Protein AF-H1YF62-F1 (afdb_monomer)

Secondary structure (DSSP, 8-state):
----------SS-HHHHHHHHHHTT----HHHHHHHHHHHHHHHHHHHHHHHHHHHHHHT---------

Solvent-accessible surface area (backbone atoms only — not comparable to full-atom values): 4352 Å² total; per-residue (Å²): 134,86,79,78,78,69,78,76,84,69,90,71,50,41,70,54,50,36,56,56,35,42,78,72,75,44,82,64,53,66,68,55,30,43,56,50,49,55,50,52,54,53,51,49,56,51,51,53,51,50,54,54,49,53,55,51,55,58,69,68,60,72,70,90,80,81,80,82,128

Organism: NCBI:txid714943

Mean predicted aligned error: 10.69 Å

Structure (mmCIF, N/CA/C/O backbone):
data_AF-H1YF62-F1
#
_entry.id   AF-H1YF62-F1
#
loop_
_atom_site.group_PDB
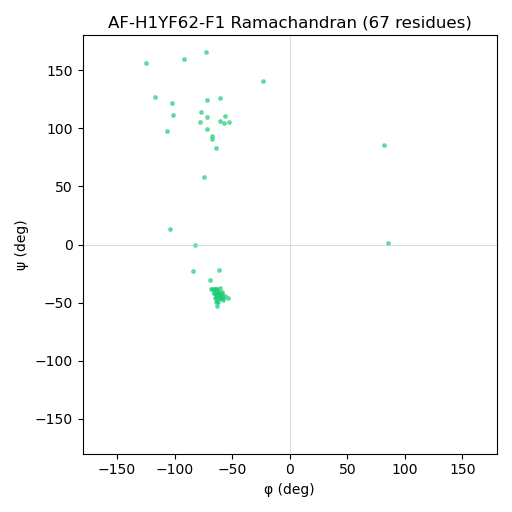_atom_site.id
_atom_site.type_symbol
_atom_site.label_atom_id
_atom_site.label_alt_id
_atom_site.label_comp_id
_atom_site.label_asym_id
_atom_site.label_entity_id
_atom_site.label_seq_id
_atom_site.pdbx_PDB_ins_code
_atom_site.Cartn_x
_atom_site.Cartn_y
_atom_site.Cartn_z
_atom_site.occupancy
_atom_site.B_iso_or_equiv
_atom_site.auth_seq_id
_atom_site.auth_comp_id
_atom_site.auth_asym_id
_atom_site.auth_atom_id
_atom_site.pdbx_PDB_model_num
ATOM 1 N N . MET A 1 1 ? 21.998 19.591 -5.355 1.00 40.84 1 MET A N 1
ATOM 2 C CA . MET A 1 1 ? 21.579 18.184 -5.513 1.00 40.84 1 MET A CA 1
ATOM 3 C C . MET A 1 1 ? 20.058 18.199 -5.542 1.00 40.84 1 MET A C 1
ATOM 5 O O . MET A 1 1 ? 19.430 18.158 -4.496 1.00 40.84 1 MET A O 1
ATOM 9 N N . GLU A 1 2 ? 19.477 18.432 -6.719 1.00 40.06 2 GLU A N 1
ATOM 10 C CA . GLU A 1 2 ? 18.021 18.452 -6.897 1.00 40.06 2 GLU A CA 1
ATOM 11 C C . GLU A 1 2 ? 17.522 17.011 -6.947 1.00 40.06 2 GLU A C 1
ATOM 13 O O . GLU A 1 2 ? 17.749 16.276 -7.908 1.00 40.06 2 GLU A O 1
ATOM 18 N N . ILE A 1 3 ? 16.894 16.583 -5.859 1.00 47.91 3 ILE A N 1
ATOM 19 C CA . ILE A 1 3 ? 16.135 15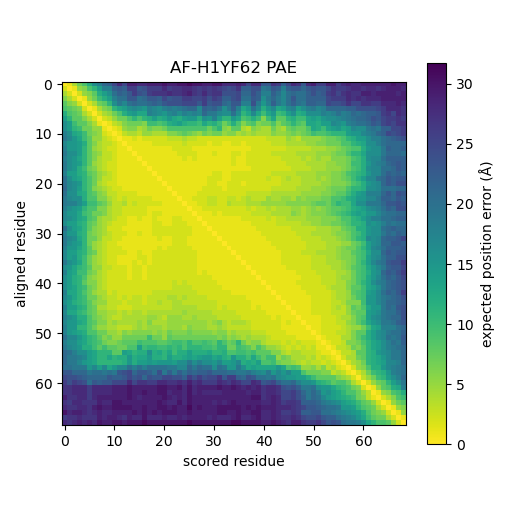.339 -5.807 1.00 47.91 3 ILE A CA 1
ATOM 20 C C . ILE A 1 3 ? 14.868 15.580 -6.623 1.00 47.91 3 ILE A C 1
ATOM 22 O O . ILE A 1 3 ? 13.929 16.215 -6.152 1.00 47.91 3 ILE A O 1
ATOM 26 N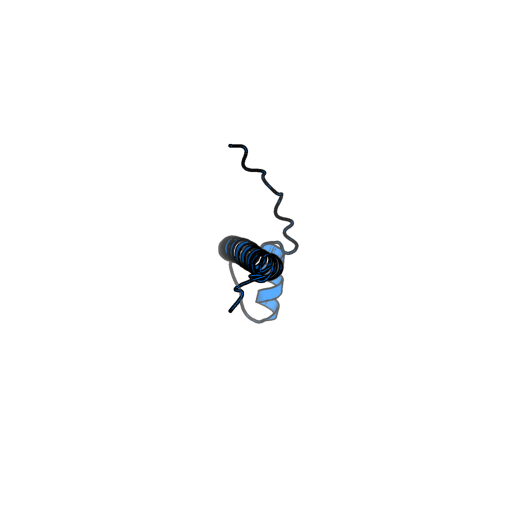 N . TYR A 1 4 ? 14.866 15.116 -7.872 1.00 46.81 4 TYR A N 1
ATOM 27 C CA . TYR A 1 4 ? 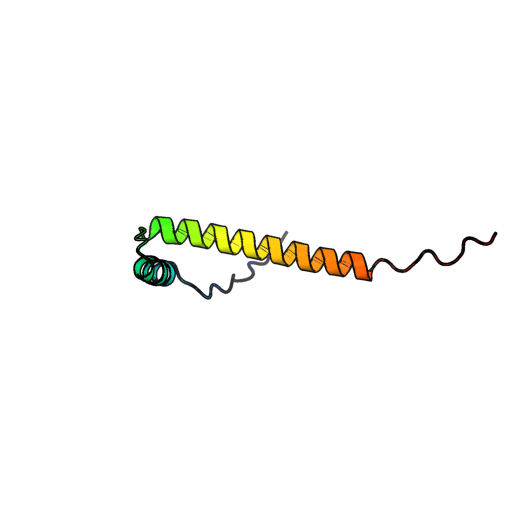13.663 15.061 -8.692 1.00 46.81 4 TYR A CA 1
ATOM 28 C C . TYR A 1 4 ? 12.621 14.228 -7.943 1.00 46.81 4 TYR A C 1
ATOM 30 O O . TYR A 1 4 ? 12.718 12.999 -7.893 1.00 46.81 4 TYR A O 1
ATOM 38 N N . LEU A 1 5 ? 11.629 14.896 -7.354 1.00 47.19 5 LEU A N 1
ATOM 39 C CA . LEU A 1 5 ? 10.392 14.275 -6.905 1.00 47.19 5 LEU A CA 1
ATOM 40 C C . LEU A 1 5 ? 9.689 13.759 -8.165 1.00 47.19 5 LEU A C 1
ATOM 42 O O . LEU A 1 5 ? 8.848 14.438 -8.747 1.00 47.19 5 LEU A O 1
ATOM 46 N N . ARG A 1 6 ? 10.066 12.566 -8.644 1.00 53.50 6 ARG A N 1
ATOM 47 C CA . ARG A 1 6 ? 9.153 11.794 -9.483 1.00 53.50 6 ARG A CA 1
ATOM 48 C C . ARG A 1 6 ? 7.908 11.634 -8.633 1.00 53.50 6 ARG A C 1
ATOM 50 O O . ARG A 1 6 ? 7.967 10.950 -7.616 1.00 53.50 6 ARG A O 1
ATOM 57 N N . GLU A 1 7 ? 6.822 12.287 -9.026 1.00 59.09 7 GLU A N 1
ATOM 58 C CA . GLU A 1 7 ? 5.514 12.000 -8.460 1.00 59.09 7 GLU A CA 1
ATOM 59 C C . GLU A 1 7 ? 5.299 10.492 -8.604 1.00 59.09 7 GLU A C 1
ATOM 61 O O . GLU A 1 7 ? 5.146 9.971 -9.714 1.00 59.09 7 GLU A O 1
ATOM 66 N N . GLU A 1 8 ? 5.407 9.764 -7.490 1.00 64.38 8 GLU A N 1
ATOM 67 C CA . GLU A 1 8 ? 5.127 8.338 -7.473 1.00 64.38 8 GLU A CA 1
ATOM 68 C C . GLU A 1 8 ? 3.670 8.190 -7.900 1.00 64.38 8 GLU A C 1
ATOM 70 O O . GLU A 1 8 ? 2.752 8.530 -7.152 1.00 64.38 8 GLU A O 1
ATOM 75 N N . LYS A 1 9 ? 3.442 7.719 -9.130 1.00 72.19 9 LYS A N 1
ATOM 76 C CA . LYS A 1 9 ? 2.094 7.416 -9.605 1.00 72.19 9 LYS A CA 1
ATOM 77 C C . LYS A 1 9 ? 1.562 6.231 -8.811 1.00 72.19 9 LYS A C 1
ATOM 79 O O . LYS A 1 9 ? 1.752 5.076 -9.185 1.00 72.19 9 LYS A O 1
ATOM 84 N N . ARG A 1 10 ? 0.888 6.533 -7.704 1.00 81.06 10 ARG A N 1
ATOM 85 C CA . ARG A 1 10 ? 0.181 5.553 -6.888 1.00 81.06 10 ARG A CA 1
ATOM 86 C C . ARG A 1 10 ? -1.125 5.189 -7.577 1.00 81.06 10 ARG A C 1
ATOM 88 O O . ARG A 1 10 ? -2.017 6.020 -7.718 1.00 81.06 10 ARG A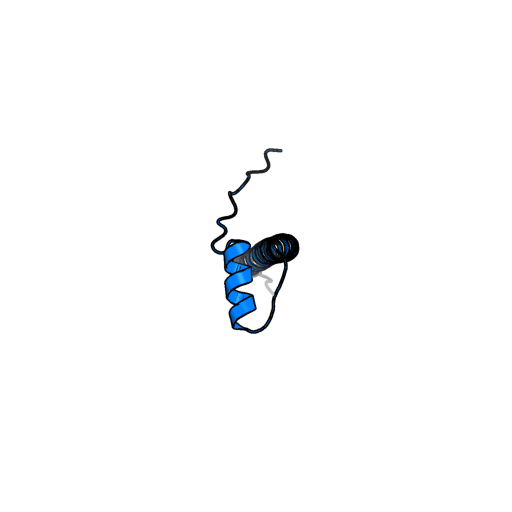 O 1
ATOM 95 N N . THR A 1 11 ? -1.233 3.944 -8.019 1.00 86.06 11 THR A N 1
ATOM 96 C CA . THR A 1 11 ? -2.453 3.399 -8.634 1.00 86.06 11 THR A CA 1
ATOM 97 C C . THR A 1 11 ? -3.450 2.898 -7.590 1.00 86.06 11 THR A C 1
ATOM 99 O O . THR A 1 11 ? -4.648 2.835 -7.856 1.00 86.06 11 THR A O 1
ATOM 102 N N . VA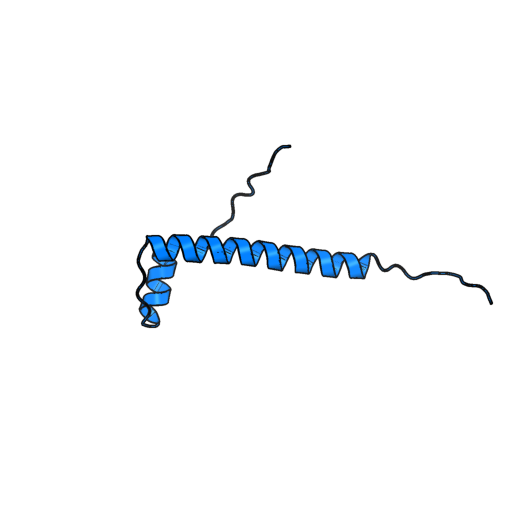L A 1 12 ? -2.968 2.578 -6.386 1.00 93.06 12 VAL A N 1
ATOM 103 C CA . VAL A 1 12 ? -3.767 2.138 -5.237 1.00 93.06 12 VAL A CA 1
ATOM 104 C C . VAL A 1 12 ? -3.629 3.146 -4.098 1.00 93.06 12 VAL A C 1
ATOM 106 O O . VAL A 1 12 ? -2.512 3.468 -3.686 1.00 93.06 12 VAL A O 1
ATOM 109 N N . THR A 1 13 ? -4.767 3.627 -3.589 1.00 95.19 13 THR A N 1
ATOM 110 C CA . THR A 1 13 ? -4.864 4.517 -2.419 1.00 95.19 13 THR A CA 1
ATOM 111 C C . THR A 1 13 ? -5.040 3.713 -1.123 1.00 95.19 13 THR A C 1
ATOM 113 O O . THR A 1 13 ? -5.512 2.575 -1.188 1.00 95.19 13 THR A O 1
ATOM 116 N N . PRO A 1 14 ? -4.749 4.282 0.065 1.00 96.56 14 PRO A N 1
ATOM 117 C CA . PRO A 1 14 ? -4.946 3.592 1.346 1.00 96.56 14 PRO A CA 1
ATOM 118 C C . PRO A 1 14 ? -6.369 3.057 1.538 1.00 96.56 14 PRO A C 1
ATOM 120 O O . PRO A 1 14 ? -6.555 1.881 1.838 1.00 96.56 14 PRO A O 1
ATOM 123 N N . LYS A 1 15 ? -7.389 3.873 1.236 1.00 96.69 15 LYS A N 1
ATOM 124 C CA . LYS A 1 15 ? -8.797 3.439 1.271 1.00 96.69 15 LYS A CA 1
ATOM 125 C C . LYS A 1 15 ? -9.056 2.261 0.334 1.00 96.69 15 LYS A C 1
ATOM 127 O O . LYS A 1 15 ? -9.737 1.312 0.708 1.00 96.69 15 LYS A O 1
ATOM 132 N N . LYS A 1 16 ? -8.471 2.288 -0.868 1.00 96.56 16 LYS A N 1
ATOM 133 C CA . LYS A 1 16 ? -8.625 1.189 -1.820 1.00 96.56 16 LYS A CA 1
ATOM 134 C C . LYS A 1 16 ? -7.945 -0.090 -1.339 1.00 96.56 16 LYS A C 1
ATOM 136 O O . LYS A 1 16 ? -8.499 -1.170 -1.519 1.00 96.56 16 LYS A O 1
ATOM 141 N N . ALA A 1 17 ? -6.780 0.026 -0.708 1.00 96.88 17 ALA A N 1
ATOM 142 C CA . ALA A 1 17 ? -6.092 -1.104 -0.100 1.00 96.88 17 ALA A CA 1
ATOM 143 C C . ALA A 1 17 ? -6.918 -1.722 1.038 1.00 96.88 17 ALA A C 1
ATOM 145 O O . ALA A 1 17 ? -7.061 -2.941 1.080 1.00 96.88 17 ALA A O 1
ATOM 146 N N . MET A 1 18 ? -7.534 -0.897 1.891 1.00 98.19 18 MET A N 1
ATOM 147 C CA . MET A 1 18 ? -8.459 -1.371 2.927 1.00 98.19 18 MET A CA 1
ATOM 148 C C . MET A 1 18 ? -9.636 -2.148 2.323 1.00 98.19 18 MET A C 1
ATOM 150 O O . MET A 1 18 ? -9.925 -3.251 2.774 1.00 98.19 18 MET A O 1
ATOM 154 N N . GLU A 1 19 ? -10.285 -1.620 1.277 1.00 97.69 19 GLU A N 1
ATOM 155 C CA . GLU A 1 19 ? -11.385 -2.313 0.586 1.00 97.69 19 GLU A CA 1
ATOM 156 C C . GLU A 1 19 ? -10.958 -3.668 0.012 1.00 97.69 19 GLU A C 1
ATOM 158 O O . GLU A 1 19 ? -11.706 -4.641 0.092 1.00 97.69 19 GLU A O 1
ATOM 163 N N . ILE A 1 20 ? -9.774 -3.733 -0.605 1.00 97.00 20 ILE A N 1
ATOM 164 C CA . ILE A 1 20 ? -9.245 -4.971 -1.185 1.00 97.00 20 ILE A CA 1
ATOM 165 C C . ILE A 1 20 ? -8.994 -5.995 -0.079 1.00 97.00 20 ILE A C 1
ATOM 167 O O . ILE A 1 20 ? -9.454 -7.127 -0.184 1.00 97.00 20 ILE A O 1
ATOM 171 N N . LEU A 1 21 ? -8.306 -5.601 0.990 1.00 97.12 21 LEU A N 1
ATOM 172 C CA . LEU A 1 21 ? -7.962 -6.507 2.083 1.00 97.12 21 LEU A CA 1
ATOM 173 C C . LEU A 1 21 ? -9.203 -6.993 2.837 1.00 97.12 21 LEU A C 1
ATOM 175 O O . LEU A 1 21 ? -9.294 -8.183 3.145 1.00 97.12 21 LEU A O 1
ATOM 179 N N . ALA A 1 22 ? -10.196 -6.123 3.035 1.00 97.94 22 ALA A N 1
ATOM 180 C CA . ALA A 1 22 ? -11.453 -6.487 3.679 1.00 97.94 22 ALA A CA 1
ATOM 181 C C . ALA A 1 22 ? -12.199 -7.585 2.901 1.00 97.94 22 ALA A C 1
ATOM 183 O O . ALA A 1 22 ? -12.729 -8.515 3.508 1.00 97.94 22 ALA A O 1
ATOM 184 N N . LYS A 1 23 ? -12.163 -7.555 1.557 1.00 98.06 23 LYS A N 1
ATOM 185 C CA . LYS A 1 23 ? -12.730 -8.627 0.710 1.00 98.06 23 LYS A CA 1
ATOM 186 C C . LYS A 1 23 ? -12.068 -9.990 0.927 1.00 98.06 23 LYS A C 1
ATOM 188 O O . LYS A 1 23 ? -12.680 -11.007 0.619 1.00 98.06 23 LYS A O 1
ATOM 193 N N . HIS A 1 24 ? -10.847 -10.012 1.452 1.00 97.31 24 HIS A N 1
ATOM 194 C CA . HIS A 1 24 ? -10.095 -11.224 1.771 1.00 97.31 24 HIS A CA 1
ATOM 195 C C . HIS A 1 24 ? -10.072 -11.537 3.278 1.00 97.31 24 HIS A C 1
ATOM 197 O O . HIS A 1 24 ? -9.293 -12.379 3.713 1.00 97.31 24 HIS A O 1
ATOM 203 N N . GLY A 1 25 ? -10.923 -10.882 4.077 1.00 97.81 25 GLY A N 1
ATOM 204 C CA . GLY A 1 25 ? -11.041 -11.122 5.519 1.00 97.81 25 GLY A CA 1
ATOM 205 C C . GLY A 1 25 ? -10.047 -10.343 6.384 1.00 97.81 25 GLY A C 1
ATOM 206 O O . GLY A 1 25 ? -10.095 -10.449 7.608 1.00 97.81 25 GLY A O 1
ATOM 207 N N . THR A 1 26 ? -9.193 -9.511 5.785 1.00 97.88 26 THR A N 1
ATOM 208 C CA . THR A 1 26 ? -8.183 -8.730 6.507 1.00 97.88 26 THR A CA 1
ATOM 209 C C . THR A 1 26 ? -8.642 -7.286 6.665 1.00 97.88 26 THR A C 1
ATOM 211 O O . THR A 1 26 ? -8.689 -6.521 5.706 1.00 97.88 26 THR A O 1
ATOM 214 N N . HIS A 1 27 ? -8.947 -6.890 7.896 1.00 97.81 27 HIS A N 1
ATOM 215 C CA . HIS A 1 27 ? -9.349 -5.524 8.219 1.00 97.81 27 HIS A CA 1
ATOM 216 C C . HIS A 1 27 ? -8.167 -4.784 8.839 1.00 97.81 27 HIS A C 1
ATOM 218 O O . HIS A 1 27 ? -7.624 -5.219 9.851 1.00 97.81 27 HIS A O 1
ATOM 224 N N . ILE A 1 28 ? -7.768 -3.672 8.227 1.00 97.19 28 ILE A N 1
ATOM 225 C CA . ILE A 1 28 ? -6.675 -2.821 8.710 1.00 97.19 28 ILE A CA 1
ATOM 226 C C . ILE A 1 28 ? -7.158 -1.384 8.885 1.00 97.19 28 ILE A C 1
ATOM 228 O O . ILE A 1 28 ? -8.129 -0.972 8.246 1.00 97.19 28 ILE A O 1
ATOM 232 N N . SER A 1 29 ? -6.483 -0.619 9.743 1.00 98.31 29 SER A N 1
ATOM 233 C CA . SER A 1 29 ? -6.746 0.813 9.897 1.00 98.31 29 SER A CA 1
ATOM 234 C C . SER A 1 29 ? -6.224 1.604 8.692 1.00 98.31 29 SER A C 1
ATOM 236 O O . SER A 1 29 ? -5.420 1.107 7.898 1.00 98.31 29 SER A O 1
ATOM 238 N N . LEU A 1 30 ? -6.663 2.861 8.573 1.00 97.94 30 LEU A N 1
ATOM 239 C CA . LEU A 1 30 ? -6.145 3.779 7.557 1.00 97.94 30 LEU A CA 1
ATOM 240 C C . LEU A 1 30 ? -4.630 3.985 7.704 1.00 97.94 30 LEU A C 1
ATOM 242 O O . LEU A 1 30 ? -3.913 3.888 6.715 1.00 97.94 30 LEU A O 1
ATOM 246 N N . GLU A 1 31 ? -4.152 4.185 8.934 1.00 98.12 31 GLU A N 1
ATOM 247 C CA . GLU A 1 31 ? -2.727 4.360 9.240 1.00 98.12 31 GLU A CA 1
ATOM 248 C C . GLU A 1 31 ? -1.902 3.138 8.810 1.00 98.12 31 GLU A C 1
ATOM 250 O O . GLU A 1 31 ? -0.878 3.267 8.141 1.00 98.12 31 GLU A O 1
ATOM 255 N N . THR A 1 32 ? -2.376 1.928 9.120 1.00 98.12 32 THR A N 1
ATOM 256 C CA . THR A 1 32 ? -1.702 0.699 8.686 1.00 98.12 32 THR A CA 1
ATOM 257 C C . THR A 1 32 ? -1.701 0.575 7.162 1.00 98.12 32 THR A C 1
ATOM 259 O O . THR A 1 32 ? -0.702 0.152 6.583 1.00 98.12 32 THR A O 1
ATOM 262 N N . ALA A 1 33 ? -2.788 0.966 6.489 1.00 97.88 33 ALA A N 1
ATOM 263 C CA . ALA A 1 33 ? -2.857 0.954 5.030 1.00 97.88 33 ALA A CA 1
ATOM 264 C C . ALA A 1 33 ? -1.873 1.949 4.393 1.00 97.88 33 ALA A C 1
ATOM 266 O O . ALA A 1 33 ? -1.259 1.627 3.375 1.00 97.88 33 ALA A O 1
ATOM 267 N N . GLU A 1 34 ? -1.698 3.128 4.994 1.00 97.19 34 GLU A N 1
ATOM 268 C CA . GLU A 1 34 ? -0.715 4.133 4.578 1.00 97.19 34 GLU A CA 1
ATOM 269 C C . GLU A 1 34 ? 0.714 3.602 4.714 1.00 97.19 34 GLU A C 1
ATOM 271 O O . GLU A 1 34 ? 1.451 3.571 3.727 1.00 97.19 34 GLU A O 1
ATOM 276 N N . GLN A 1 35 ? 1.078 3.096 5.895 1.00 97.81 35 GLN A N 1
ATOM 277 C CA . GLN A 1 35 ? 2.409 2.540 6.163 1.00 97.81 35 GLN A CA 1
ATOM 278 C C . GLN A 1 35 ? 2.731 1.348 5.251 1.00 97.81 35 GLN A C 1
ATOM 280 O O . GLN A 1 35 ? 3.827 1.255 4.692 1.00 97.81 35 GLN A O 1
ATOM 285 N N . MET A 1 36 ? 1.764 0.447 5.063 1.00 96.81 36 MET A N 1
ATOM 286 C CA . MET A 1 36 ? 1.901 -0.712 4.185 1.00 96.81 36 MET A CA 1
ATOM 287 C C . MET A 1 36 ? 2.129 -0.288 2.732 1.00 96.81 36 MET A C 1
ATOM 289 O O . MET A 1 36 ? 3.052 -0.787 2.087 1.00 96.81 36 MET A O 1
ATOM 293 N N . LEU A 1 37 ? 1.305 0.620 2.199 1.00 95.94 37 LEU A N 1
ATOM 294 C CA . LEU A 1 37 ? 1.459 1.078 0.819 1.00 95.94 37 LEU A CA 1
ATOM 295 C C . LEU A 1 37 ? 2.786 1.804 0.615 1.00 95.94 37 LEU A C 1
ATOM 297 O O . LEU A 1 37 ? 3.465 1.535 -0.374 1.00 95.94 37 LEU A O 1
ATOM 301 N N . ASP A 1 38 ? 3.189 2.666 1.547 1.00 95.19 38 ASP A N 1
ATOM 302 C CA . ASP A 1 38 ? 4.482 3.352 1.494 1.00 95.19 38 ASP A CA 1
ATOM 303 C C . ASP A 1 38 ? 5.649 2.369 1.400 1.00 95.19 38 ASP A C 1
ATOM 305 O O . ASP A 1 38 ? 6.566 2.560 0.597 1.00 95.19 38 ASP A O 1
ATOM 309 N N . PHE A 1 39 ? 5.611 1.300 2.194 1.00 96.06 39 PHE A N 1
ATOM 310 C CA . PHE A 1 39 ? 6.607 0.241 2.127 1.00 96.06 39 PHE A CA 1
ATOM 311 C C . PHE A 1 39 ? 6.585 -0.475 0.768 1.00 96.06 39 PHE A C 1
ATOM 313 O O . PHE A 1 39 ? 7.630 -0.614 0.131 1.00 96.06 39 PHE A O 1
ATOM 320 N N . LEU A 1 40 ? 5.405 -0.886 0.293 1.00 94.94 40 LEU A N 1
ATOM 321 C CA . LEU A 1 40 ? 5.257 -1.632 -0.960 1.00 94.94 40 LEU A CA 1
ATOM 322 C C . LEU A 1 40 ? 5.706 -0.827 -2.185 1.00 94.94 40 LEU A C 1
ATOM 324 O O . LEU A 1 40 ? 6.376 -1.385 -3.057 1.00 94.94 40 LEU A O 1
ATOM 328 N N . TYR A 1 41 ? 5.392 0.469 -2.258 1.00 93.50 41 TYR A N 1
ATOM 329 C CA . TYR A 1 41 ? 5.847 1.326 -3.358 1.00 93.50 41 TYR A CA 1
ATOM 330 C C . TYR A 1 41 ? 7.369 1.488 -3.353 1.00 93.50 41 TYR A C 1
ATOM 332 O O . TYR A 1 41 ? 8.005 1.289 -4.391 1.00 93.50 41 TYR A O 1
ATOM 340 N N . LYS A 1 42 ? 7.975 1.751 -2.187 1.00 92.44 42 LYS A N 1
ATOM 341 C CA . LYS A 1 42 ? 9.438 1.848 -2.052 1.00 92.44 42 LYS A CA 1
ATOM 342 C C . LYS A 1 42 ? 10.124 0.543 -2.452 1.00 92.44 42 LYS A C 1
ATOM 344 O O . LYS A 1 42 ? 11.072 0.563 -3.234 1.00 92.44 42 LYS A O 1
ATOM 349 N N . LEU A 1 43 ? 9.615 -0.591 -1.970 1.00 94.00 43 LEU A N 1
ATOM 350 C CA . LEU A 1 43 ? 10.140 -1.912 -2.308 1.00 94.00 43 LEU A CA 1
ATOM 351 C C . LEU A 1 43 ? 10.038 -2.194 -3.814 1.00 94.00 43 LEU A C 1
ATOM 353 O O . LEU A 1 43 ? 11.002 -2.654 -4.425 1.00 94.00 43 LEU A O 1
ATOM 357 N N . SER A 1 44 ? 8.895 -1.875 -4.423 1.00 91.12 44 SER A N 1
ATOM 358 C CA . SER A 1 44 ? 8.666 -2.072 -5.859 1.00 91.12 44 SER A CA 1
ATOM 359 C C . SER A 1 44 ? 9.616 -1.221 -6.703 1.00 91.12 44 SER A C 1
ATOM 361 O O . SER A 1 44 ? 10.233 -1.729 -7.638 1.00 91.12 44 SER A O 1
ATOM 363 N N . ASN A 1 45 ? 9.797 0.052 -6.342 1.00 89.88 45 ASN A N 1
ATOM 364 C CA . ASN A 1 45 ? 10.721 0.960 -7.023 1.00 89.88 45 ASN A CA 1
ATOM 365 C C . ASN A 1 45 ? 12.171 0.461 -6.949 1.00 89.88 45 ASN A C 1
ATOM 367 O O . ASN A 1 45 ? 12.889 0.504 -7.953 1.00 89.88 45 ASN A O 1
ATOM 371 N N . LEU A 1 46 ? 12.594 -0.059 -5.792 1.00 92.38 46 LEU A N 1
ATOM 372 C CA . LEU A 1 46 ? 13.916 -0.669 -5.623 1.00 92.38 46 LEU A CA 1
ATOM 373 C C . LEU A 1 46 ? 14.074 -1.927 -6.484 1.00 92.38 46 LEU A C 1
ATOM 375 O O . LEU A 1 46 ? 15.071 -2.062 -7.191 1.00 92.38 46 LEU A O 1
ATOM 379 N N . SER A 1 47 ? 13.076 -2.814 -6.481 1.00 92.62 47 SER A N 1
ATOM 380 C CA . SER A 1 47 ? 13.091 -4.050 -7.270 1.00 92.62 47 SER A CA 1
ATOM 381 C C . SER A 1 47 ? 13.189 -3.776 -8.774 1.00 92.62 47 SER A C 1
ATOM 383 O O . SER A 1 47 ? 14.038 -4.352 -9.455 1.00 92.62 47 SER A O 1
ATOM 385 N N . VAL A 1 48 ? 12.386 -2.839 -9.292 1.00 90.31 48 VAL A N 1
ATOM 386 C CA . VAL A 1 48 ? 12.432 -2.428 -10.705 1.00 90.31 48 VAL A CA 1
ATOM 387 C C . VAL A 1 48 ? 13.781 -1.802 -11.054 1.00 90.31 48 VAL A C 1
ATOM 389 O O . VAL A 1 48 ? 14.343 -2.104 -12.108 1.00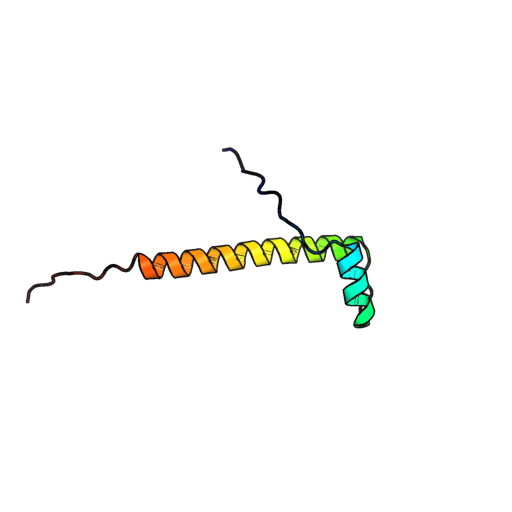 90.31 48 VAL A O 1
ATOM 392 N N . SER A 1 49 ? 14.322 -0.959 -10.172 1.00 90.56 49 SER A N 1
ATOM 393 C CA . SER A 1 49 ? 15.626 -0.325 -10.386 1.00 90.56 49 SER A CA 1
ATOM 394 C C . SER A 1 49 ? 16.737 -1.368 -10.507 1.00 90.56 49 SER A C 1
ATOM 396 O O . SER A 1 49 ? 17.518 -1.313 -11.457 1.00 90.56 49 SER A O 1
ATOM 398 N N . GLU A 1 50 ? 16.776 -2.360 -9.614 1.00 91.25 50 GLU A N 1
ATOM 399 C CA . GLU A 1 50 ? 17.768 -3.437 -9.692 1.00 91.25 50 GLU A CA 1
ATOM 400 C C . GLU A 1 50 ? 17.574 -4.302 -10.941 1.00 91.25 50 GLU A C 1
ATOM 402 O O . GLU A 1 50 ? 18.545 -4.615 -11.631 1.00 91.25 50 GLU A O 1
ATOM 407 N N . ALA A 1 51 ? 16.330 -4.631 -11.303 1.00 91.62 51 ALA A N 1
ATOM 408 C CA . ALA A 1 51 ? 16.048 -5.386 -12.519 1.00 91.62 51 ALA A CA 1
ATOM 409 C C . ALA A 1 51 ? 16.581 -4.660 -13.770 1.00 91.62 51 ALA A C 1
ATOM 411 O O . ALA A 1 51 ? 17.283 -5.262 -14.584 1.00 91.62 51 ALA A O 1
ATOM 412 N N . ILE A 1 52 ? 16.341 -3.351 -13.898 1.00 89.50 52 ILE A N 1
ATOM 413 C CA . ILE A 1 52 ? 16.847 -2.540 -15.018 1.00 89.50 52 ILE A CA 1
ATOM 414 C C . ILE A 1 52 ? 18.382 -2.475 -15.016 1.00 89.50 52 ILE A C 1
ATOM 416 O O . ILE A 1 52 ? 19.011 -2.625 -16.071 1.00 89.50 52 ILE A O 1
ATOM 420 N N . LEU A 1 53 ? 19.003 -2.273 -13.850 1.00 87.94 53 LEU A N 1
ATOM 421 C CA . LEU A 1 53 ? 20.462 -2.262 -13.718 1.00 87.94 53 LEU A CA 1
ATOM 422 C C . LEU A 1 53 ? 21.073 -3.610 -14.109 1.00 87.94 53 LEU A C 1
ATOM 424 O O . LEU A 1 53 ? 22.061 -3.637 -14.840 1.00 87.94 53 LEU A O 1
ATOM 428 N N . SER A 1 54 ? 20.475 -4.723 -13.686 1.00 84.56 54 SER A N 1
ATOM 429 C CA . SER A 1 54 ? 20.949 -6.071 -14.012 1.00 84.56 54 SER A CA 1
ATOM 430 C C . SER A 1 54 ? 20.933 -6.346 -15.524 1.00 84.56 54 SER A C 1
ATOM 432 O O . SER A 1 54 ? 21.930 -6.815 -16.077 1.00 84.56 54 SER A O 1
ATOM 434 N N . VAL A 1 55 ? 19.865 -5.944 -16.225 1.00 85.06 55 VAL A N 1
ATOM 435 C CA . VAL A 1 55 ? 19.761 -6.038 -17.693 1.00 85.06 55 VAL A CA 1
ATOM 436 C C . VAL A 1 55 ? 20.797 -5.142 -18.376 1.00 85.06 55 VAL A C 1
ATOM 438 O O . VAL A 1 55 ? 21.407 -5.530 -19.374 1.00 85.06 55 VAL A O 1
ATOM 441 N N . SER A 1 56 ? 21.037 -3.947 -17.834 1.00 78.25 56 SER A N 1
ATOM 442 C CA . SER A 1 56 ? 22.022 -3.005 -18.383 1.00 78.25 56 SER A CA 1
ATOM 443 C C . SER A 1 56 ? 23.458 -3.518 -18.210 1.00 78.25 56 SER A C 1
ATOM 445 O O . SER A 1 56 ? 24.268 -3.406 -19.129 1.00 78.25 56 SER A O 1
ATOM 447 N N . ARG A 1 57 ? 23.766 -4.158 -17.073 1.00 73.44 57 ARG A N 1
ATOM 448 C CA . ARG A 1 57 ? 25.053 -4.831 -16.821 1.00 73.44 57 ARG A CA 1
ATOM 449 C C . ARG A 1 57 ? 25.286 -5.997 -17.787 1.00 73.44 57 ARG A C 1
ATOM 451 O O . ARG A 1 57 ? 26.402 -6.144 -18.272 1.00 73.44 57 ARG A O 1
ATOM 458 N N . GLN A 1 58 ? 24.251 -6.772 -18.127 1.00 67.31 58 GLN A N 1
ATOM 459 C CA . GLN A 1 58 ? 24.363 -7.827 -19.145 1.00 67.31 58 GLN A CA 1
ATOM 460 C C . GLN A 1 58 ? 24.638 -7.265 -20.548 1.00 67.31 58 GLN A C 1
ATOM 462 O O . GLN A 1 58 ? 25.481 -7.800 -21.262 1.00 67.31 58 GLN A O 1
ATOM 467 N N . LYS A 1 59 ? 23.982 -6.163 -20.941 1.00 59.03 59 LYS A N 1
ATOM 468 C CA . LYS A 1 59 ? 24.198 -5.529 -22.257 1.00 59.03 59 LYS A CA 1
ATOM 469 C C . LYS A 1 59 ? 25.570 -4.865 -22.399 1.00 59.03 59 LYS A C 1
ATOM 471 O O . LYS A 1 59 ? 26.120 -4.848 -23.495 1.00 59.03 59 LYS A O 1
ATOM 476 N N . ASN A 1 60 ? 26.137 -4.367 -21.300 1.00 57.44 60 ASN A N 1
ATOM 477 C CA . ASN A 1 60 ? 27.480 -3.779 -21.278 1.00 57.44 60 ASN A CA 1
ATOM 478 C C . ASN A 1 60 ? 28.605 -4.827 -21.167 1.00 57.44 60 ASN A C 1
ATOM 480 O O . ASN A 1 60 ? 29.780 -4.468 -21.207 1.00 57.44 60 ASN A O 1
ATOM 484 N N . GLY A 1 61 ? 28.269 -6.120 -21.098 1.00 52.12 61 GLY A N 1
ATOM 485 C CA . GLY A 1 61 ? 29.194 -7.237 -21.287 1.00 52.12 61 GLY A CA 1
ATOM 486 C C . GLY A 1 61 ? 29.564 -7.444 -22.758 1.00 52.12 61 GLY A C 1
ATOM 487 O O . GLY A 1 61 ? 29.346 -8.519 -23.311 1.00 52.12 61 GLY A O 1
ATOM 488 N N . ILE A 1 62 ? 30.122 -6.420 -23.410 1.00 55.69 62 ILE A N 1
ATOM 489 C CA . ILE A 1 62 ? 30.806 -6.591 -24.694 1.00 55.69 62 ILE A CA 1
ATOM 490 C C . ILE A 1 62 ? 32.135 -7.312 -24.411 1.00 55.69 62 ILE A C 1
ATOM 492 O O . ILE A 1 62 ? 33.041 -6.773 -23.785 1.00 55.69 62 ILE A O 1
ATOM 496 N N . SER A 1 63 ? 32.174 -8.568 -24.858 1.00 52.28 63 SER A N 1
ATOM 497 C CA . SER A 1 63 ? 33.264 -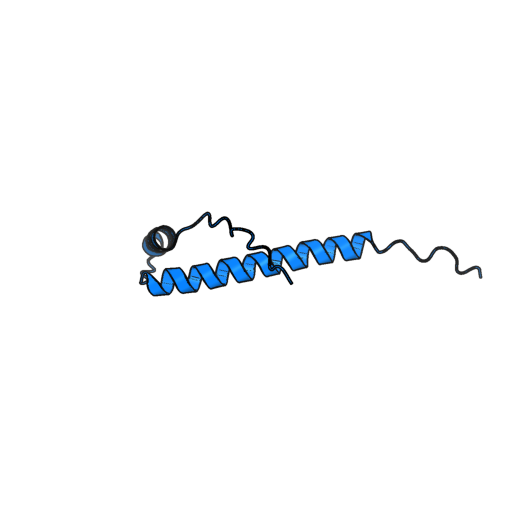9.555 -24.905 1.00 52.28 63 SER A CA 1
ATOM 498 C C . SER A 1 63 ? 34.709 -9.013 -24.889 1.00 52.28 63 SER A C 1
ATOM 500 O O . SER A 1 63 ? 35.016 -8.102 -25.664 1.00 52.28 63 SER A O 1
ATOM 502 N N . PRO A 1 64 ? 35.660 -9.664 -24.177 1.00 50.75 64 PRO A N 1
ATOM 503 C CA . PRO A 1 64 ? 37.084 -9.455 -24.418 1.00 50.75 64 PRO A CA 1
ATOM 504 C C . PRO A 1 64 ? 37.435 -10.008 -25.807 1.00 50.75 64 PRO A C 1
ATOM 506 O O . PRO A 1 64 ? 37.683 -11.198 -25.987 1.00 50.75 64 PRO A O 1
ATOM 509 N N . LYS A 1 65 ? 37.405 -9.149 -26.829 1.00 57.72 65 LYS A N 1
ATOM 510 C CA . LYS A 1 65 ? 38.023 -9.444 -28.124 1.00 57.72 65 LYS A CA 1
ATOM 511 C C . LYS A 1 65 ? 39.543 -9.383 -27.947 1.00 57.72 65 LYS A C 1
ATOM 513 O O . LYS A 1 65 ? 40.074 -8.349 -27.561 1.00 57.72 65 LYS A O 1
ATOM 518 N N . ASN A 1 66 ? 40.204 -10.480 -28.316 1.00 53.53 66 ASN A N 1
ATOM 519 C CA . ASN A 1 66 ? 41.648 -10.646 -28.527 1.00 53.53 66 ASN A CA 1
A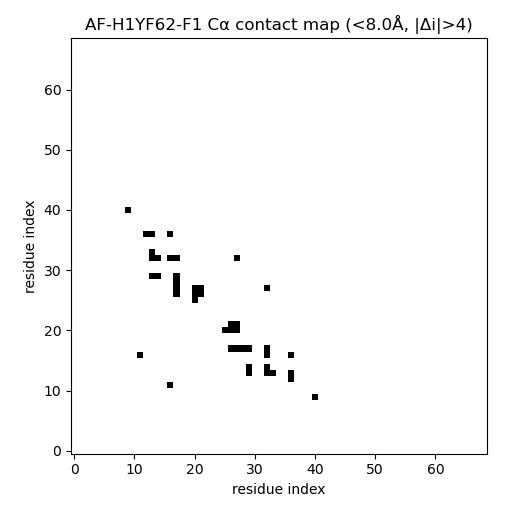TOM 520 C C . ASN A 1 66 ? 42.511 -10.893 -27.279 1.00 53.53 66 ASN A C 1
ATOM 522 O O . ASN A 1 66 ? 43.214 -10.007 -26.800 1.00 53.53 66 ASN A O 1
ATOM 526 N N . ARG A 1 67 ? 42.615 -12.163 -26.877 1.00 49.78 67 ARG A N 1
ATOM 527 C CA . ARG A 1 67 ? 43.899 -12.699 -26.405 1.00 49.78 67 ARG A CA 1
ATOM 528 C C . ARG A 1 67 ? 44.422 -13.612 -27.512 1.00 49.78 67 ARG A C 1
ATOM 530 O O . ARG A 1 67 ? 43.926 -14.721 -27.674 1.00 49.78 67 ARG A O 1
ATOM 537 N N . LYS A 1 68 ? 45.322 -13.083 -28.349 1.00 51.06 68 LYS A N 1
ATOM 538 C CA . LYS A 1 68 ? 46.097 -13.910 -29.281 1.00 51.06 68 LYS A CA 1
ATOM 539 C C . LYS A 1 68 ? 46.916 -14.895 -28.438 1.00 51.06 68 LYS A C 1
ATOM 541 O O . LYS A 1 68 ? 47.578 -14.455 -27.497 1.00 51.06 68 LYS A O 1
ATOM 546 N N . LEU A 1 69 ? 46.771 -16.183 -28.746 1.00 53.41 69 LEU A N 1
ATOM 547 C CA . LEU A 1 69 ? 47.727 -17.231 -28.387 1.00 53.41 69 LEU A CA 1
ATOM 548 C C . LEU A 1 69 ? 48.993 -17.060 -29.230 1.00 53.41 69 LEU A C 1
ATOM 550 O O . LEU A 1 69 ? 48.848 -16.596 -30.388 1.00 53.41 69 LEU A O 1
#

Nearest PDB structures (foldseek):
  6mzl-assembly1_P  TM=5.716E-01  e=1.172E+00  Homo sapiens
  7ktr-assembly1_F  TM=5.390E-01  e=2.539E+00  Homo sapiens
  7kts-assembly1_F  TM=5.390E-01  e=2.539E+00  Homo sapiens
  2g0u-assembly1_A  TM=4.805E-01  e=2.056E+00  Burkholderia pseudomallei

Sequence (69 aa):
MEIYLREEKRTVTPKKAMEILAKHGTHISLETAEQMLDFLYKLSNLSVSEAILSVSRQKNGISPKNRKL

Foldseek 3Di:
DDPPPPPLPDPAALVNQQVVCVVVVDHDDSVVSVVVSVVVSVVVVVVVVVVVVVVVVVVVCPDPPDDDD

pLDDT: mean 81.46, std 19.28, range [40.06, 98.31]

Radius of gyration: 20.53 Å; Cα contacts (8 Å, |Δi|>4): 22; chains: 1; bounding box: 60×36×39 Å